Protein AF-A0A355C0E6-F1 (afdb_monomer_lite)

Radius of gyration: 27.92 Å; chains: 1; bounding box: 78×69×53 Å

Foldseek 3Di:
DDDDDDDDDDDPPDPPPPPPPPPPPDDPVLVVLLVLLVVLLVVLVVQLPPCVQPDDDVVQVVVCVVVVVPDDGQDDGDAGDLVSSVVSLVVSLVSLDDDDPSSVVSVVSSVVSVVSSQQSNQPSHPSRD

Structure (mmCIF, N/CA/C/O backbone):
data_AF-A0A355C0E6-F1
#
_entry.id   AF-A0A355C0E6-F1
#
loop_
_atom_site.group_PDB
_atom_site.id
_atom_site.type_symbol
_atom_site.label_atom_id
_atom_site.label_alt_id
_atom_site.label_comp_id
_atom_site.label_asym_id
_atom_site.label_entity_id
_atom_site.label_seq_id
_atom_site.pdbx_PDB_ins_code
_atom_site.Cartn_x
_atom_site.Cartn_y
_atom_site.Cartn_z
_atom_site.occupancy
_atom_site.B_iso_or_equiv
_atom_site.auth_seq_id
_atom_site.auth_comp_id
_atom_site.auth_asym_id
_atom_site.auth_atom_id
_atom_site.pdbx_PDB_model_num
ATOM 1 N N . MET A 1 1 ? 56.526 59.215 10.487 1.00 41.22 1 MET A N 1
ATOM 2 C CA . MET A 1 1 ? 55.962 58.778 9.191 1.00 41.22 1 MET A CA 1
ATOM 3 C C . MET A 1 1 ? 56.237 57.290 9.012 1.00 41.22 1 MET A C 1
ATOM 5 O O . MET A 1 1 ? 57.368 56.933 8.732 1.00 41.22 1 MET A O 1
ATOM 9 N N . HIS A 1 2 ? 55.251 56.425 9.258 1.00 42.75 2 HIS A N 1
ATOM 10 C CA . HIS A 1 2 ? 55.351 54.980 9.004 1.00 42.75 2 HIS A CA 1
ATOM 11 C C . HIS A 1 2 ? 54.534 54.661 7.747 1.00 42.75 2 HIS A C 1
ATOM 13 O O . HIS A 1 2 ? 53.313 54.810 7.746 1.00 42.75 2 HIS A O 1
ATOM 19 N N . VAL A 1 3 ? 55.220 54.283 6.669 1.00 50.59 3 VAL A N 1
ATOM 20 C CA . VAL A 1 3 ? 54.616 53.909 5.384 1.00 50.59 3 VAL A CA 1
ATOM 21 C C . VAL A 1 3 ? 54.130 52.459 5.479 1.00 50.59 3 VAL A C 1
ATOM 23 O O . VAL A 1 3 ? 54.873 51.573 5.895 1.00 50.59 3 VAL A O 1
ATOM 26 N N . ARG A 1 4 ? 52.855 52.225 5.145 1.00 41.09 4 ARG A N 1
ATOM 27 C CA . ARG A 1 4 ? 52.205 50.906 5.172 1.00 41.09 4 ARG A CA 1
ATOM 28 C C . ARG A 1 4 ? 52.751 50.008 4.053 1.00 41.09 4 ARG A C 1
ATOM 30 O O . ARG A 1 4 ? 52.790 50.416 2.899 1.00 41.09 4 ARG A O 1
ATOM 37 N N . SER A 1 5 ? 53.119 48.780 4.415 1.00 57.56 5 SER A N 1
ATOM 38 C CA . SER A 1 5 ? 53.532 47.702 3.504 1.00 57.56 5 SER A CA 1
ATOM 39 C C . SER A 1 5 ? 52.321 47.116 2.745 1.00 57.56 5 SER A C 1
ATOM 41 O O . SER A 1 5 ? 51.241 47.035 3.342 1.00 57.56 5 SER A O 1
ATOM 43 N N . PRO A 1 6 ? 52.437 46.708 1.464 1.00 49.66 6 PRO A N 1
ATOM 44 C CA . PRO A 1 6 ? 5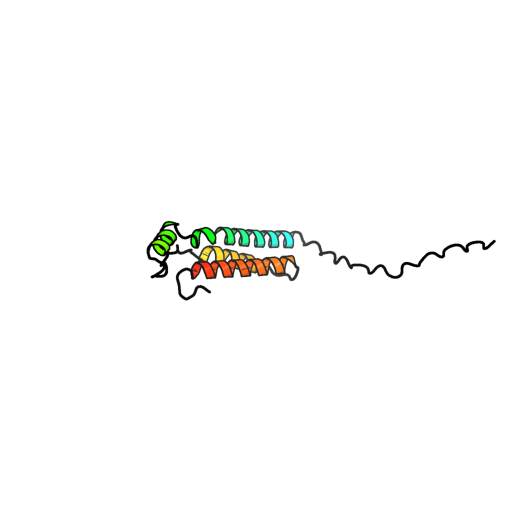1.308 46.181 0.697 1.00 49.66 6 PRO A CA 1
ATOM 45 C C . PRO A 1 6 ? 50.940 44.741 1.091 1.00 49.66 6 PRO A C 1
ATOM 47 O O . PRO A 1 6 ? 51.794 43.895 1.350 1.00 49.66 6 PRO A O 1
ATOM 50 N N . ALA A 1 7 ? 49.633 44.474 1.130 1.00 50.16 7 ALA A N 1
ATOM 51 C CA . ALA A 1 7 ? 49.038 43.201 1.518 1.00 50.16 7 ALA A CA 1
ATOM 52 C C . ALA A 1 7 ? 49.354 42.071 0.520 1.00 50.16 7 ALA A C 1
ATOM 54 O O . ALA A 1 7 ? 49.166 42.204 -0.688 1.00 50.16 7 ALA A O 1
ATOM 55 N N . GLN A 1 8 ? 49.787 40.929 1.051 1.00 50.81 8 GLN A N 1
ATOM 56 C CA . GLN A 1 8 ? 50.072 39.704 0.307 1.00 50.81 8 GLN A CA 1
ATOM 57 C C . GLN A 1 8 ? 48.764 38.918 0.056 1.00 50.81 8 GLN A C 1
ATOM 59 O O . GLN A 1 8 ? 47.968 38.766 0.989 1.00 50.81 8 GLN A O 1
ATOM 64 N N . PRO A 1 9 ? 48.496 38.392 -1.156 1.00 40.72 9 PRO A N 1
ATOM 65 C CA . PRO A 1 9 ? 47.265 37.650 -1.414 1.00 40.72 9 PRO A CA 1
ATOM 66 C C . PRO A 1 9 ? 47.303 36.270 -0.744 1.00 40.72 9 PRO A C 1
ATOM 68 O O . PRO A 1 9 ? 48.216 35.469 -0.955 1.00 40.72 9 PRO A O 1
ATOM 71 N N . ARG A 1 10 ? 46.277 35.975 0.063 1.00 51.19 10 ARG A N 1
ATOM 72 C CA . ARG A 1 10 ? 46.077 34.660 0.685 1.00 51.19 10 ARG A CA 1
ATOM 73 C C . ARG A 1 10 ? 45.828 33.609 -0.400 1.00 51.19 10 ARG A C 1
ATOM 75 O O . ARG A 1 10 ? 44.792 33.618 -1.059 1.00 51.19 10 ARG A O 1
ATOM 82 N N . ARG A 1 11 ? 46.774 32.678 -0.554 1.00 40.84 11 ARG A N 1
ATOM 83 C CA . ARG A 1 11 ? 46.613 31.441 -1.332 1.00 40.84 11 ARG A CA 1
ATOM 84 C C . ARG A 1 11 ? 45.431 30.644 -0.769 1.00 40.84 11 ARG A C 1
ATOM 86 O O . ARG A 1 11 ? 45.498 30.135 0.346 1.00 40.84 11 ARG A O 1
ATOM 93 N N . PHE A 1 12 ? 44.362 30.524 -1.550 1.00 42.25 12 PHE A N 1
ATOM 94 C CA . PHE A 1 12 ? 43.245 29.629 -1.261 1.00 42.25 12 PHE A CA 1
ATOM 95 C C . PHE A 1 12 ? 43.704 28.189 -1.548 1.00 42.25 12 PHE A C 1
ATOM 97 O O . PHE A 1 12 ? 43.788 27.769 -2.701 1.00 42.25 12 PHE A O 1
ATOM 104 N N . ILE A 1 13 ? 44.092 27.449 -0.507 1.00 51.03 13 ILE A N 1
ATOM 105 C CA . ILE A 1 13 ? 44.456 26.033 -0.622 1.00 51.03 13 ILE A CA 1
ATOM 106 C C . ILE A 1 13 ? 43.179 25.196 -0.555 1.00 51.03 13 ILE A C 1
ATOM 108 O O . ILE A 1 13 ? 42.466 25.212 0.442 1.00 51.03 13 ILE A O 1
ATOM 112 N N . GLY A 1 14 ? 42.937 24.423 -1.614 1.00 39.34 14 GLY A N 1
ATOM 113 C CA . GLY A 1 14 ? 42.104 23.227 -1.548 1.00 39.34 14 GLY A CA 1
ATOM 114 C C . GLY A 1 14 ? 40.602 23.474 -1.625 1.00 39.34 14 GLY A C 1
ATOM 115 O O . GLY A 1 14 ? 39.874 23.247 -0.661 1.00 39.34 14 GLY A O 1
ATOM 116 N N . GLY A 1 15 ? 40.111 23.813 -2.819 1.00 40.19 15 GLY A N 1
ATOM 117 C CA . GLY A 1 15 ? 38.734 23.495 -3.181 1.00 40.19 15 GLY A CA 1
ATOM 118 C C . GLY A 1 15 ? 38.556 21.980 -3.113 1.00 40.19 15 GLY A C 1
ATOM 119 O O . GLY A 1 15 ? 38.995 21.255 -4.006 1.00 40.19 15 GLY A O 1
ATOM 120 N N . ARG A 1 16 ? 37.953 21.488 -2.028 1.00 47.84 16 ARG A N 1
ATOM 121 C CA . ARG A 1 16 ? 37.507 20.100 -1.917 1.00 47.84 16 ARG A CA 1
ATOM 122 C C . ARG A 1 16 ? 36.502 19.910 -3.054 1.00 47.84 16 ARG A C 1
ATOM 124 O O . ARG A 1 16 ? 35.396 20.442 -2.982 1.00 47.84 16 ARG A O 1
ATOM 131 N N . LYS A 1 17 ? 36.904 19.245 -4.145 1.00 47.19 17 LYS A N 1
ATOM 132 C CA . LYS A 1 17 ? 35.983 18.889 -5.228 1.00 47.19 17 LYS A CA 1
ATOM 133 C C . LYS A 1 17 ? 34.894 18.047 -4.579 1.00 47.19 17 LYS A C 1
ATOM 135 O O . LYS A 1 17 ? 35.134 16.892 -4.239 1.00 47.19 17 LYS A O 1
ATOM 140 N N . ILE A 1 18 ? 33.716 18.631 -4.373 1.00 51.88 18 ILE A N 1
ATOM 141 C CA . ILE A 1 18 ? 32.503 17.851 -4.179 1.00 51.88 18 ILE A CA 1
ATOM 142 C C . ILE A 1 18 ? 32.404 17.066 -5.476 1.00 51.88 18 ILE A C 1
ATOM 144 O O . ILE A 1 18 ? 32.097 17.631 -6.527 1.00 51.88 18 ILE A O 1
ATOM 148 N N . SER A 1 19 ? 32.817 15.801 -5.425 1.00 44.34 19 SER A N 1
ATOM 149 C CA . SER A 1 19 ? 32.646 14.873 -6.525 1.00 44.34 19 SER A CA 1
ATOM 150 C C . SER A 1 19 ? 31.151 14.863 -6.801 1.00 44.34 19 SER A C 1
ATOM 152 O O . SER A 1 19 ? 30.377 14.278 -6.042 1.00 44.34 19 SER A O 1
ATOM 154 N N . ARG A 1 20 ? 30.720 15.601 -7.834 1.00 46.03 20 ARG A N 1
ATOM 155 C CA . ARG A 1 20 ? 29.416 15.384 -8.444 1.00 46.03 20 ARG A CA 1
ATOM 156 C C . ARG A 1 20 ? 29.508 13.963 -8.957 1.00 46.03 20 ARG A C 1
ATOM 158 O O . ARG A 1 20 ? 30.045 13.723 -10.032 1.00 46.03 20 ARG A O 1
ATOM 165 N N . ARG A 1 21 ? 29.060 13.019 -8.135 1.00 51.19 21 ARG A N 1
ATOM 166 C CA . ARG A 1 21 ? 28.734 11.674 -8.567 1.00 51.19 21 ARG A CA 1
ATOM 167 C C . ARG A 1 21 ? 27.644 11.887 -9.607 1.00 51.19 21 ARG A C 1
ATOM 169 O O . ARG A 1 21 ? 26.486 12.078 -9.251 1.00 51.19 21 ARG A O 1
ATOM 176 N N . THR A 1 22 ? 28.043 12.018 -10.868 1.00 49.59 22 THR A N 1
ATOM 177 C CA . THR A 1 22 ? 27.132 12.051 -12.002 1.00 49.59 22 THR A CA 1
ATOM 178 C C . THR A 1 22 ? 26.278 10.807 -11.825 1.00 49.59 22 THR A C 1
ATOM 180 O O . THR A 1 22 ? 26.802 9.697 -11.914 1.00 49.59 22 THR A O 1
ATOM 183 N N . MET A 1 23 ? 25.004 10.963 -11.445 1.00 54.34 23 MET A N 1
ATOM 184 C CA . MET A 1 23 ? 24.051 9.872 -11.601 1.00 54.34 23 MET A CA 1
ATOM 185 C C . MET A 1 23 ? 24.1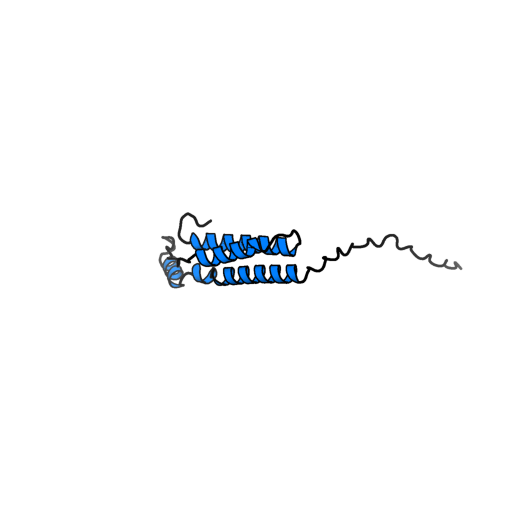78 9.491 -13.068 1.00 54.34 23 MET A C 1
ATOM 187 O O . MET A 1 23 ? 23.906 10.326 -13.930 1.00 54.34 23 MET A O 1
ATOM 191 N N . ALA A 1 24 ? 24.700 8.297 -13.350 1.00 61.75 24 ALA A N 1
ATOM 192 C CA . ALA A 1 24 ? 24.647 7.769 -14.697 1.00 61.75 24 ALA A CA 1
ATOM 193 C C . ALA A 1 24 ? 23.186 7.892 -15.137 1.00 61.75 24 ALA A C 1
ATOM 195 O O . ALA A 1 24 ? 22.287 7.432 -14.429 1.00 61.75 24 ALA A O 1
ATOM 196 N N . ALA A 1 25 ? 22.951 8.625 -16.225 1.00 77.69 25 ALA A N 1
ATOM 197 C CA . ALA A 1 25 ? 21.618 8.735 -16.779 1.00 77.69 25 ALA A CA 1
ATOM 198 C C . ALA A 1 25 ? 21.149 7.310 -17.093 1.00 77.69 25 ALA A C 1
ATOM 200 O O . ALA A 1 25 ? 21.875 6.552 -17.737 1.00 77.69 25 ALA A O 1
ATOM 201 N N . PHE A 1 26 ? 19.977 6.935 -16.583 1.00 87.25 26 PHE A N 1
ATOM 202 C CA . PHE A 1 26 ? 19.379 5.638 -16.877 1.00 87.25 26 PHE A CA 1
ATOM 203 C C . PHE A 1 26 ? 19.292 5.441 -18.390 1.00 87.25 26 PHE A C 1
ATOM 205 O O . PHE A 1 26 ? 18.978 6.384 -19.126 1.00 87.25 26 PHE A O 1
ATOM 212 N N . SER A 1 27 ? 19.516 4.212 -18.858 1.00 92.44 27 SER A N 1
ATOM 213 C CA . SER A 1 27 ? 19.175 3.891 -20.247 1.00 92.44 27 SER A CA 1
ATOM 214 C C . SER A 1 27 ? 17.676 4.129 -20.475 1.00 92.44 27 SER A C 1
ATOM 216 O O . SER A 1 27 ? 16.875 4.025 -19.545 1.00 92.44 27 SER A O 1
ATOM 218 N N . ALA A 1 28 ? 17.261 4.414 -21.712 1.00 93.69 28 ALA A N 1
ATOM 219 C CA . ALA A 1 28 ? 15.839 4.601 -22.015 1.00 93.69 28 ALA A CA 1
ATOM 220 C C . ALA A 1 28 ? 14.995 3.374 -21.611 1.00 93.69 28 ALA A C 1
ATOM 222 O O . ALA A 1 28 ? 13.893 3.517 -21.082 1.00 93.69 28 ALA A O 1
ATOM 223 N N . ALA A 1 29 ? 15.540 2.167 -21.799 1.00 95.12 29 ALA A N 1
ATOM 224 C CA . ALA A 1 29 ? 14.898 0.917 -21.405 1.00 95.12 29 ALA A CA 1
ATOM 225 C C . ALA A 1 29 ? 14.748 0.792 -19.879 1.00 95.12 29 ALA A C 1
ATOM 227 O O . ALA A 1 29 ? 13.674 0.447 -19.389 1.00 95.12 29 ALA A O 1
ATOM 228 N N . GLU A 1 30 ? 15.799 1.105 -19.121 1.00 96.31 30 GLU A N 1
ATOM 229 C CA . GLU A 1 30 ? 15.764 1.106 -17.656 1.00 96.31 30 GLU A CA 1
ATOM 230 C C . GLU A 1 30 ? 14.794 2.160 -17.122 1.00 96.31 30 GLU A C 1
ATOM 232 O O . GLU A 1 30 ? 13.933 1.844 -16.306 1.00 96.31 30 GLU A O 1
ATOM 237 N N . LEU A 1 31 ? 14.835 3.381 -17.657 1.00 95.75 31 LEU A N 1
ATOM 238 C CA . LEU A 1 31 ? 13.909 4.443 -17.275 1.00 95.75 31 LEU A CA 1
ATOM 239 C C . LEU A 1 31 ? 12.446 4.035 -17.504 1.00 95.75 31 LEU A C 1
ATOM 241 O O . LEU A 1 31 ? 11.606 4.247 -16.629 1.00 95.75 31 LEU A O 1
ATOM 245 N N . ASN A 1 32 ? 12.133 3.430 -18.652 1.00 97.00 32 ASN A N 1
ATOM 246 C CA . ASN A 1 32 ? 10.782 2.947 -18.949 1.00 97.00 32 ASN A CA 1
ATOM 247 C C . ASN A 1 32 ? 10.343 1.840 -17.983 1.00 97.00 32 ASN A C 1
ATOM 249 O O . ASN A 1 32 ? 9.202 1.837 -17.517 1.00 97.00 32 ASN A O 1
ATOM 253 N N . ARG A 1 33 ? 11.255 0.931 -17.633 1.00 98.00 33 ARG A N 1
ATOM 254 C CA . ARG A 1 33 ? 11.003 -0.140 -16.665 1.00 98.00 33 ARG A CA 1
ATOM 255 C C . ARG A 1 33 ? 10.705 0.409 -15.268 1.00 98.00 33 ARG A C 1
ATOM 257 O O . ARG A 1 33 ? 9.719 0.005 -14.658 1.00 98.00 33 ARG A O 1
ATOM 264 N N . LEU A 1 34 ? 11.500 1.371 -14.797 1.00 97.81 34 LEU A N 1
ATOM 265 C CA . LEU A 1 34 ? 11.321 1.994 -13.482 1.00 97.81 34 LEU A CA 1
ATOM 266 C C . LEU A 1 34 ? 10.052 2.849 -13.417 1.00 97.81 34 LEU A C 1
ATOM 268 O O . LEU A 1 34 ? 9.357 2.830 -12.404 1.00 97.81 34 LEU A O 1
ATOM 272 N N . LYS A 1 35 ? 9.688 3.533 -14.509 1.00 98.25 35 LYS A N 1
ATOM 273 C CA . LYS A 1 35 ? 8.384 4.207 -14.627 1.00 98.25 35 LYS A CA 1
ATOM 274 C C . LYS A 1 35 ? 7.225 3.217 -14.525 1.00 98.25 35 LYS A C 1
ATOM 276 O O . LYS A 1 35 ? 6.254 3.495 -13.830 1.00 98.25 35 LYS A O 1
ATOM 281 N N . LYS A 1 36 ? 7.334 2.054 -15.175 1.00 98.62 36 LYS A N 1
ATOM 282 C CA . LYS A 1 36 ? 6.326 0.991 -15.072 1.00 98.62 36 LYS A CA 1
ATOM 283 C C . LYS A 1 36 ? 6.228 0.443 -13.646 1.00 98.62 36 LYS A C 1
ATOM 285 O O . LYS A 1 36 ? 5.119 0.269 -13.155 1.00 98.62 36 LYS A O 1
ATOM 290 N N . ALA A 1 37 ? 7.358 0.225 -12.971 1.00 98.62 37 ALA A N 1
ATOM 291 C CA . ALA A 1 37 ? 7.376 -0.182 -11.566 1.00 98.62 37 ALA A CA 1
ATOM 292 C C . ALA A 1 37 ? 6.676 0.852 -10.668 1.00 98.62 37 ALA A C 1
ATOM 294 O O . ALA A 1 37 ? 5.815 0.486 -9.875 1.00 98.62 37 ALA A O 1
ATOM 295 N N . ALA A 1 38 ? 6.982 2.141 -10.844 1.00 98.44 38 ALA A N 1
ATOM 296 C CA . ALA A 1 38 ? 6.334 3.223 -10.104 1.00 98.44 38 ALA A CA 1
ATOM 297 C C . ALA A 1 38 ? 4.816 3.272 -10.350 1.00 98.44 38 ALA A C 1
ATOM 299 O O . ALA A 1 38 ? 4.053 3.381 -9.396 1.00 98.44 38 ALA A O 1
ATOM 300 N N . GLY A 1 39 ? 4.379 3.137 -11.607 1.00 98.69 39 GLY A N 1
ATOM 301 C CA . GLY A 1 39 ? 2.955 3.096 -11.952 1.00 98.69 39 GLY A CA 1
ATOM 302 C C . GLY A 1 39 ? 2.223 1.917 -11.307 1.00 98.69 39 GLY A C 1
ATOM 303 O O . GLY A 1 39 ? 1.142 2.092 -10.763 1.00 98.69 39 GLY A O 1
ATOM 304 N N . LEU A 1 40 ? 2.837 0.729 -11.279 1.00 98.75 40 LEU A N 1
ATOM 305 C CA . LEU A 1 40 ? 2.269 -0.436 -10.592 1.00 98.75 40 LEU A CA 1
ATOM 306 C C . LEU A 1 40 ? 2.132 -0.218 -9.078 1.00 98.75 40 LEU A C 1
ATOM 308 O O . LEU A 1 40 ? 1.148 -0.665 -8.495 1.00 98.75 40 LEU A O 1
ATOM 312 N N . LEU A 1 41 ? 3.095 0.458 -8.443 1.00 98.56 41 LEU A N 1
ATOM 313 C CA . LEU A 1 41 ? 3.024 0.773 -7.012 1.00 98.56 41 LEU A CA 1
ATOM 314 C C . LEU A 1 41 ? 1.962 1.832 -6.703 1.00 98.56 41 LEU A C 1
ATOM 316 O O . LEU A 1 41 ? 1.253 1.683 -5.711 1.00 98.56 41 LEU A O 1
ATOM 320 N N . LEU A 1 42 ? 1.805 2.841 -7.563 1.00 97.75 42 LEU A N 1
ATOM 321 C CA . LEU A 1 42 ? 0.726 3.824 -7.441 1.00 97.75 42 LEU A CA 1
ATOM 322 C C . LEU A 1 42 ? -0.647 3.151 -7.587 1.00 97.75 42 LEU A C 1
ATOM 324 O O . LEU A 1 42 ? -1.513 3.323 -6.734 1.00 97.75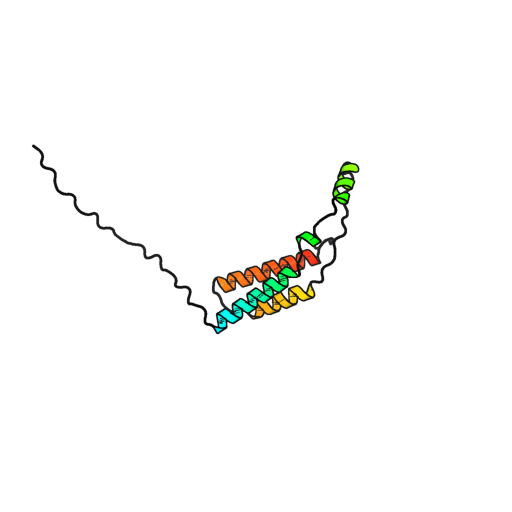 42 LEU A O 1
ATOM 328 N N . ASP A 1 43 ? -0.806 2.288 -8.594 1.00 97.94 43 ASP A N 1
ATOM 329 C CA . ASP A 1 43 ? -2.016 1.482 -8.770 1.00 97.94 43 ASP A CA 1
ATOM 330 C C . ASP A 1 43 ? -2.306 0.620 -7.522 1.00 97.94 43 ASP A C 1
ATOM 332 O O . ASP A 1 43 ? -3.463 0.437 -7.135 1.00 97.94 43 ASP A O 1
ATOM 336 N N . ALA A 1 44 ? -1.278 0.050 -6.886 1.00 97.50 44 ALA A N 1
ATOM 337 C CA . ALA A 1 44 ? -1.451 -0.715 -5.653 1.00 97.50 44 ALA A CA 1
ATOM 338 C C . ALA A 1 44 ? -1.928 0.176 -4.493 1.00 97.50 44 ALA A C 1
ATOM 340 O O . ALA A 1 44 ? -2.858 -0.201 -3.783 1.00 97.50 44 ALA A O 1
ATOM 341 N N . GLU A 1 45 ? -1.328 1.356 -4.323 1.00 95.81 45 GLU A N 1
ATOM 342 C CA . GLU A 1 45 ? -1.669 2.314 -3.264 1.00 95.81 45 GLU A CA 1
ATOM 343 C C . GLU A 1 45 ? -3.114 2.817 -3.372 1.00 95.81 45 GLU A C 1
ATOM 345 O O . GLU A 1 45 ? -3.833 2.840 -2.374 1.00 95.81 45 GLU A O 1
ATOM 350 N N . GLU A 1 46 ? -3.589 3.135 -4.578 1.00 94.81 46 GLU A N 1
ATOM 351 C CA . GLU A 1 46 ? -4.972 3.585 -4.808 1.00 94.81 46 GLU A CA 1
ATOM 352 C C . GLU A 1 46 ? -6.023 2.564 -4.335 1.00 94.81 46 GLU A C 1
ATOM 354 O O . GLU A 1 46 ? -7.162 2.916 -4.013 1.00 94.81 46 GLU A O 1
ATOM 359 N N . ARG A 1 47 ? -5.640 1.285 -4.258 1.00 94.00 47 ARG A N 1
ATOM 360 C CA . ARG A 1 47 ? -6.484 0.175 -3.793 1.00 94.00 47 ARG A CA 1
ATOM 361 C C . ARG A 1 47 ? -6.401 -0.051 -2.281 1.00 94.00 47 ARG A C 1
ATOM 363 O O . ARG A 1 47 ? -7.087 -0.933 -1.768 1.00 94.00 47 ARG A O 1
ATOM 370 N N . LEU A 1 48 ? -5.615 0.749 -1.560 1.00 95.31 48 LEU A N 1
ATOM 371 C CA . LEU A 1 48 ? -5.412 0.671 -0.113 1.00 95.31 48 LEU A CA 1
ATOM 372 C C . LEU A 1 48 ? -5.933 1.943 0.582 1.00 95.31 48 LEU A C 1
ATOM 374 O O . LEU A 1 48 ? -5.152 2.775 1.045 1.00 95.31 48 LEU A O 1
ATOM 378 N N . PRO A 1 49 ? -7.262 2.127 0.697 1.00 93.81 49 PRO A N 1
ATOM 379 C CA . PRO A 1 49 ? -7.849 3.349 1.236 1.00 93.81 49 PRO A CA 1
ATOM 380 C C . PRO A 1 49 ? -7.781 3.375 2.774 1.00 93.81 49 PRO A C 1
ATOM 382 O O . PRO A 1 49 ? -8.798 3.208 3.455 1.00 93.81 49 PRO A O 1
ATOM 385 N N . VAL A 1 50 ? -6.582 3.592 3.326 1.00 93.56 50 VAL A N 1
ATOM 386 C CA . VAL A 1 50 ? -6.280 3.530 4.771 1.00 93.56 50 VAL A CA 1
ATOM 387 C C . VAL A 1 50 ? -7.255 4.370 5.593 1.00 93.56 50 VAL A C 1
ATOM 389 O O . VAL A 1 50 ? -7.941 3.845 6.467 1.00 93.56 50 VAL A O 1
ATOM 392 N N . LEU A 1 51 ? -7.371 5.663 5.279 1.00 92.88 51 LEU A N 1
ATOM 393 C CA . LEU A 1 51 ? -8.206 6.581 6.057 1.00 92.88 51 LEU A CA 1
ATOM 394 C C . LEU A 1 51 ? -9.678 6.175 6.016 1.00 92.88 51 LEU A C 1
ATOM 396 O O . LEU A 1 51 ? -10.319 6.102 7.059 1.00 92.88 51 LEU A O 1
ATOM 400 N N . ARG A 1 52 ? -10.202 5.839 4.833 1.00 91.56 52 ARG A N 1
ATOM 401 C CA . ARG A 1 52 ? -11.596 5.394 4.683 1.00 91.56 52 ARG A CA 1
ATOM 402 C C . ARG A 1 52 ? -11.877 4.122 5.481 1.00 91.56 52 ARG A C 1
ATOM 404 O O . ARG A 1 52 ? -12.970 3.972 6.007 1.00 91.56 52 ARG A O 1
ATOM 411 N N . THR A 1 53 ? -10.900 3.225 5.563 1.00 92.88 53 THR A N 1
ATOM 412 C CA . THR A 1 53 ? -11.027 1.952 6.281 1.00 92.88 53 THR A CA 1
ATOM 413 C C . THR A 1 53 ? -11.010 2.159 7.787 1.00 92.88 53 THR A C 1
ATOM 415 O O . THR A 1 53 ? -11.780 1.522 8.490 1.00 92.88 53 THR A O 1
ATOM 418 N N . LEU A 1 54 ? -10.156 3.057 8.285 1.00 92.12 54 LEU A N 1
ATOM 419 C CA . LEU A 1 54 ? -9.949 3.273 9.719 1.00 92.12 54 LEU A CA 1
ATOM 420 C C . LEU A 1 54 ? -10.876 4.333 10.331 1.00 92.12 54 LEU A C 1
ATOM 422 O O . LEU A 1 54 ? -10.917 4.466 11.552 1.00 92.12 54 LEU A O 1
ATOM 426 N N . THR A 1 55 ? -11.603 5.090 9.507 1.00 92.06 55 THR A N 1
ATOM 427 C CA . THR A 1 55 ? -12.501 6.151 9.979 1.00 92.06 55 THR A CA 1
ATOM 428 C C . THR A 1 55 ? -13.677 5.557 10.748 1.00 92.06 55 THR A C 1
ATOM 430 O O . THR A 1 55 ? -14.410 4.715 10.236 1.00 92.06 55 THR A O 1
ATOM 433 N N . TRP A 1 56 ? -13.884 6.040 11.972 1.00 90.38 56 TRP A N 1
ATOM 434 C CA . TRP A 1 56 ? -15.073 5.747 12.767 1.00 90.38 56 TRP A CA 1
ATOM 435 C C . TRP A 1 56 ? -16.152 6.792 12.522 1.00 90.38 56 TRP A C 1
ATOM 437 O O . TRP A 1 56 ? -15.858 7.983 12.408 1.00 90.38 56 TRP A O 1
ATOM 447 N N . ASP A 1 57 ? -17.408 6.349 12.497 1.00 89.88 57 ASP A N 1
ATOM 448 C CA . ASP A 1 57 ? -18.536 7.271 12.549 1.00 89.88 57 ASP A CA 1
ATOM 449 C C . ASP A 1 57 ? -18.490 8.068 13.861 1.00 89.88 57 ASP A C 1
ATOM 451 O O . ASP A 1 57 ? -18.177 7.528 14.929 1.00 89.88 57 ASP A O 1
ATOM 455 N N . ARG A 1 58 ? -18.825 9.359 13.789 1.00 91.38 58 ARG A N 1
ATOM 456 C CA . ARG A 1 58 ? -18.862 10.245 14.957 1.00 91.38 58 ARG A CA 1
ATOM 457 C C . ARG A 1 58 ? -19.757 9.692 16.072 1.00 91.38 58 ARG A C 1
ATOM 459 O O . ARG A 1 58 ? -19.418 9.847 17.244 1.00 91.38 58 ARG A O 1
ATOM 466 N N . ALA A 1 59 ? -20.836 8.995 15.727 1.00 92.12 59 ALA A N 1
ATOM 467 C CA . ALA A 1 59 ? -21.743 8.358 16.671 1.00 92.12 59 ALA A CA 1
ATOM 468 C C . ALA A 1 59 ? -21.043 7.339 17.584 1.00 92.12 59 ALA A C 1
ATOM 470 O O . ALA A 1 59 ? -21.439 7.204 18.740 1.00 92.12 59 ALA A O 1
ATOM 471 N N . ILE A 1 60 ? -19.990 6.657 17.112 1.00 92.94 60 ILE A N 1
ATOM 472 C CA . ILE A 1 60 ? -19.206 5.720 17.936 1.00 92.94 60 ILE A CA 1
ATOM 473 C C . ILE A 1 60 ? -18.491 6.484 19.058 1.00 92.94 60 ILE A C 1
ATOM 475 O O . ILE A 1 60 ? -18.544 6.077 20.219 1.00 92.94 60 ILE A O 1
ATOM 479 N N . GLY A 1 61 ? -17.866 7.617 18.723 1.00 90.38 61 GLY A N 1
ATOM 480 C CA . GLY A 1 61 ? -17.214 8.490 19.700 1.00 90.38 61 GLY A CA 1
ATOM 481 C C . GLY A 1 61 ? -18.213 9.119 20.671 1.00 90.38 61 GLY A C 1
ATOM 482 O O . GLY A 1 61 ? -18.009 9.081 21.883 1.00 90.38 61 GLY A O 1
ATOM 483 N N . ASP A 1 62 ? -19.332 9.629 20.155 1.00 92.75 62 ASP A N 1
ATOM 484 C CA . ASP A 1 62 ? -20.380 10.233 20.981 1.00 92.75 62 ASP A CA 1
ATOM 485 C C . ASP A 1 62 ? -20.988 9.214 21.959 1.00 92.75 62 ASP A C 1
ATOM 487 O O . ASP A 1 62 ? -21.250 9.549 23.116 1.00 92.75 62 ASP A O 1
ATOM 491 N N . ALA A 1 63 ? -21.196 7.966 21.527 1.00 91.00 63 ALA A N 1
ATOM 492 C CA . ALA A 1 63 ? -21.688 6.891 22.386 1.00 91.00 63 ALA A CA 1
ATOM 493 C C . ALA A 1 63 ? -20.688 6.541 23.499 1.00 91.00 63 ALA A C 1
ATOM 495 O O . ALA A 1 63 ? -21.091 6.427 24.656 1.00 91.00 63 ALA A O 1
ATOM 496 N N . PHE A 1 64 ? -19.397 6.437 23.167 1.00 93.75 64 PHE A N 1
ATOM 497 C CA . PHE A 1 64 ? -18.329 6.180 24.138 1.00 93.75 64 PHE A CA 1
ATOM 498 C C . PHE A 1 64 ? -18.248 7.267 25.220 1.00 93.75 64 PHE A C 1
ATOM 500 O O . PHE A 1 64 ? -18.151 6.970 26.413 1.00 93.75 64 PHE A O 1
ATOM 507 N N . LEU A 1 65 ? -18.335 8.538 24.817 1.00 92.75 65 LEU A N 1
ATOM 508 C CA . LEU A 1 65 ? -18.303 9.662 25.754 1.00 92.75 65 LEU A CA 1
ATOM 509 C C . LEU A 1 65 ? -19.567 9.718 26.623 1.00 92.75 65 LEU A C 1
ATOM 511 O O . LEU A 1 65 ? -19.471 9.940 27.829 1.00 92.75 65 LEU A O 1
ATOM 515 N N . LYS A 1 66 ? -20.751 9.469 26.043 1.00 93.38 66 LYS A N 1
ATOM 516 C CA . LYS A 1 66 ? -22.024 9.428 26.788 1.00 93.38 66 LYS A CA 1
ATOM 517 C C . LYS A 1 66 ? -22.078 8.302 27.817 1.00 93.38 66 LYS A C 1
ATOM 519 O O . LYS A 1 66 ? -22.731 8.471 28.841 1.00 93.38 66 LYS A O 1
ATOM 524 N N . SER A 1 67 ? -21.396 7.182 27.576 1.00 91.69 67 SER A N 1
ATOM 525 C CA . SER A 1 67 ? -21.286 6.086 28.545 1.00 91.69 67 SER A CA 1
ATOM 526 C C . SER A 1 67 ? -20.200 6.316 29.603 1.00 91.69 67 SER A C 1
ATOM 528 O O . SER A 1 67 ? -19.777 5.357 30.240 1.00 91.69 67 SER A O 1
ATOM 530 N N . GLY A 1 68 ? -19.655 7.533 29.728 1.00 93.38 68 GLY A N 1
ATOM 531 C CA . GLY A 1 68 ? -18.589 7.844 30.686 1.00 93.38 68 GLY A CA 1
ATOM 532 C C . GLY A 1 68 ? -17.276 7.092 30.437 1.00 93.38 68 GLY A C 1
ATOM 533 O O . GLY A 1 68 ? -16.447 7.003 31.336 1.00 93.38 68 GLY A O 1
ATOM 534 N N . GLY A 1 69 ? -17.084 6.521 29.242 1.00 89.94 69 GLY A N 1
ATOM 535 C CA . GLY A 1 69 ? -15.914 5.702 28.923 1.00 89.94 69 GLY A CA 1
ATOM 536 C C . GLY A 1 69 ? -15.868 4.324 29.598 1.00 89.94 69 GLY A C 1
ATOM 537 O O . GLY A 1 69 ? -14.823 3.680 29.574 1.00 89.94 69 GLY A O 1
ATOM 538 N N . GLU A 1 70 ? -16.974 3.841 30.174 1.00 91.19 70 GLU A N 1
ATOM 539 C CA . GLU A 1 70 ? -17.023 2.563 30.910 1.00 91.19 70 GLU A CA 1
ATOM 540 C C . GLU A 1 70 ? -16.705 1.324 30.055 1.00 91.19 70 GLU A C 1
ATOM 542 O O . GLU A 1 70 ? -16.287 0.289 30.576 1.00 91.19 70 GLU A O 1
ATOM 547 N N . ARG A 1 71 ? -16.919 1.399 28.737 1.00 86.06 71 ARG A N 1
ATOM 548 C CA . ARG A 1 71 ? -16.636 0.314 27.791 1.00 86.06 71 ARG A CA 1
ATOM 549 C C . ARG A 1 71 ? -15.920 0.858 26.572 1.00 86.06 71 ARG A C 1
ATOM 551 O O . ARG A 1 71 ? -16.349 1.855 26.003 1.00 86.06 71 ARG A O 1
ATOM 558 N N . ALA A 1 72 ? -14.862 0.172 26.148 1.00 87.56 72 ALA A N 1
ATOM 559 C CA . ALA A 1 72 ? -14.169 0.504 24.913 1.00 87.56 72 ALA A CA 1
ATOM 560 C C . ALA A 1 72 ? -15.121 0.377 23.705 1.00 87.56 72 ALA A C 1
ATOM 562 O O . ALA A 1 72 ? -15.948 -0.542 23.671 1.00 87.56 72 ALA A O 1
ATOM 563 N N . PRO A 1 73 ? -15.011 1.271 22.709 1.00 88.94 73 PRO A N 1
ATOM 564 C CA . PRO A 1 73 ? -15.783 1.150 21.483 1.00 88.94 73 PRO A CA 1
ATOM 565 C C . PRO A 1 73 ? -15.396 -0.132 20.731 1.00 88.94 73 PRO A C 1
ATOM 567 O O . PRO A 1 73 ? -14.234 -0.533 20.714 1.00 88.94 73 PRO A O 1
ATOM 570 N N . ALA A 1 74 ? -16.381 -0.752 20.080 1.00 87.25 74 ALA A N 1
ATOM 571 C CA . ALA A 1 74 ? -16.212 -1.946 19.250 1.00 87.25 74 ALA A CA 1
ATOM 572 C C . ALA A 1 74 ? -16.585 -1.632 17.785 1.00 87.25 74 ALA A C 1
ATOM 574 O O . ALA A 1 74 ? -17.643 -2.050 17.314 1.00 87.25 74 ALA A O 1
ATOM 575 N N . PRO A 1 75 ? -15.774 -0.826 17.076 1.00 89.94 75 PRO A N 1
ATOM 576 C CA . PRO A 1 75 ? -16.035 -0.453 15.690 1.00 89.94 75 PRO A CA 1
ATOM 577 C C . PRO A 1 75 ? -15.932 -1.668 14.760 1.00 89.94 75 PRO A C 1
ATOM 579 O O . PRO A 1 75 ? -15.040 -2.505 14.901 1.00 89.94 75 PRO A O 1
ATOM 582 N N . ALA A 1 76 ? -16.820 -1.736 13.770 1.00 89.50 76 ALA A N 1
ATOM 583 C CA . ALA A 1 76 ? -16.710 -2.687 12.671 1.00 89.50 76 ALA A CA 1
ATOM 584 C C . ALA A 1 76 ? -15.924 -2.045 11.521 1.00 89.50 76 ALA A C 1
ATOM 586 O O . ALA A 1 76 ? -16.287 -0.971 11.044 1.00 89.50 76 ALA A O 1
ATOM 587 N N . TYR A 1 77 ? -14.860 -2.709 11.073 1.00 91.31 77 TYR A N 1
ATOM 588 C CA . TYR A 1 77 ? -14.023 -2.231 9.975 1.00 91.31 77 TYR A CA 1
ATOM 589 C C . TYR A 1 77 ? -14.376 -2.942 8.664 1.00 91.31 77 TYR A C 1
ATOM 591 O O . TYR A 1 77 ? -14.568 -4.165 8.671 1.00 91.31 77 TYR A O 1
ATOM 599 N N . PRO A 1 78 ? -14.433 -2.222 7.528 1.00 89.94 78 PRO A N 1
ATOM 600 C CA . PRO A 1 78 ? -14.641 -2.858 6.239 1.00 89.94 78 PRO A CA 1
ATOM 601 C C . PRO A 1 78 ? -13.438 -3.740 5.900 1.00 89.94 78 PRO A C 1
ATOM 603 O O . PRO A 1 78 ? -12.288 -3.356 6.103 1.00 89.94 78 PRO A O 1
ATOM 606 N N . GLN A 1 79 ? -13.717 -4.926 5.369 1.00 88.19 79 GLN A N 1
ATOM 607 C CA . GLN A 1 79 ? -12.678 -5.823 4.880 1.00 88.19 79 GLN A CA 1
ATOM 608 C C . GLN A 1 79 ? -12.237 -5.375 3.486 1.00 88.19 79 GLN A C 1
ATOM 610 O O . GLN A 1 79 ? -13.072 -5.050 2.639 1.00 88.19 79 GLN A O 1
ATOM 615 N N . ILE A 1 80 ? -10.927 -5.358 3.254 1.00 89.44 80 ILE A N 1
ATOM 616 C CA . ILE A 1 80 ? -10.339 -5.070 1.945 1.00 89.44 80 ILE A CA 1
ATOM 617 C C . ILE A 1 80 ? -9.797 -6.374 1.372 1.00 89.44 80 ILE A C 1
ATOM 619 O O . ILE A 1 80 ? -9.180 -7.150 2.094 1.00 89.44 80 ILE A O 1
ATOM 623 N N . ASP A 1 81 ? -10.008 -6.596 0.075 1.00 88.50 81 ASP A N 1
ATOM 624 C CA . ASP A 1 81 ? -9.344 -7.673 -0.655 1.00 88.50 81 ASP A CA 1
ATOM 625 C C . ASP A 1 81 ? -7.861 -7.319 -0.885 1.00 88.50 81 ASP A C 1
ATOM 627 O O . ASP A 1 81 ? -7.565 -6.352 -1.599 1.00 88.50 81 ASP A O 1
ATOM 631 N N . PRO A 1 82 ? -6.911 -8.071 -0.302 1.00 88.38 82 PRO A N 1
ATOM 632 C CA . PRO A 1 82 ? -5.496 -7.773 -0.452 1.00 88.38 82 PRO A CA 1
ATOM 633 C C . PRO A 1 82 ? -4.880 -8.331 -1.733 1.00 88.38 82 PRO A C 1
ATOM 635 O O . PRO A 1 82 ? -3.725 -8.008 -2.019 1.00 88.38 82 PRO A O 1
ATOM 638 N N . VAL A 1 83 ? -5.584 -9.174 -2.494 1.00 94.38 83 VAL A N 1
ATOM 639 C CA . VAL A 1 83 ? -5.004 -9.846 -3.666 1.00 94.38 83 VAL A CA 1
ATOM 640 C C . VAL A 1 83 ? -4.593 -8.838 -4.748 1.00 94.38 83 VAL A C 1
ATOM 642 O O . VAL A 1 83 ? -3.413 -8.832 -5.112 1.00 94.38 83 VAL A O 1
ATOM 645 N N . PRO A 1 84 ? -5.464 -7.913 -5.205 1.00 95.25 84 PRO A N 1
ATOM 646 C CA . PRO A 1 84 ? -5.100 -6.973 -6.262 1.00 95.25 84 PRO A CA 1
ATOM 647 C C . PRO A 1 84 ? -3.879 -6.087 -5.949 1.00 95.25 84 PRO A C 1
ATOM 649 O O . PRO A 1 84 ? -2.989 -6.004 -6.800 1.00 95.25 84 PRO A O 1
ATOM 652 N N . PRO A 1 85 ? -3.765 -5.417 -4.778 1.00 95.75 85 PRO A N 1
ATOM 653 C CA . PRO A 1 85 ? -2.575 -4.620 -4.480 1.00 95.75 85 PRO A CA 1
ATOM 654 C C . PRO A 1 85 ? -1.311 -5.486 -4.364 1.00 95.75 85 PRO A C 1
ATOM 656 O O . PRO A 1 85 ? -0.266 -5.081 -4.876 1.00 95.75 85 PRO A O 1
ATOM 659 N N . ARG A 1 86 ? -1.392 -6.699 -3.794 1.00 97.00 86 ARG A N 1
ATOM 660 C CA . ARG A 1 86 ? -0.243 -7.619 -3.685 1.00 97.00 86 ARG A CA 1
ATOM 661 C C . ARG A 1 86 ? 0.292 -8.073 -5.037 1.00 97.00 86 ARG A C 1
ATOM 663 O O . ARG A 1 86 ? 1.505 -8.083 -5.242 1.00 97.00 86 ARG A O 1
ATOM 670 N N . GLU A 1 87 ? -0.585 -8.389 -5.987 1.00 98.06 87 GLU A N 1
ATOM 671 C CA . GLU A 1 87 ? -0.172 -8.742 -7.351 1.00 98.06 87 GLU A CA 1
ATOM 672 C C . GLU A 1 87 ? 0.584 -7.594 -8.030 1.00 98.06 87 GLU A C 1
ATOM 674 O O . GLU A 1 87 ? 1.611 -7.810 -8.683 1.00 98.06 87 GLU A O 1
ATOM 679 N N . ARG A 1 88 ? 0.125 -6.350 -7.841 1.00 98.38 88 ARG A N 1
ATOM 680 C CA . ARG A 1 88 ? 0.800 -5.166 -8.390 1.00 98.38 88 ARG A CA 1
ATOM 681 C C . ARG A 1 88 ? 2.149 -4.903 -7.728 1.00 98.38 88 ARG A C 1
ATOM 683 O O . ARG A 1 88 ? 3.111 -4.604 -8.436 1.00 98.38 88 ARG A O 1
ATOM 690 N N . ILE A 1 89 ? 2.250 -5.079 -6.411 1.00 98.44 89 ILE A N 1
ATOM 691 C CA . ILE A 1 89 ? 3.518 -4.981 -5.675 1.00 98.44 89 ILE A CA 1
ATOM 692 C C . ILE A 1 89 ? 4.508 -6.036 -6.177 1.00 98.44 89 ILE A C 1
ATOM 694 O O . ILE A 1 89 ? 5.658 -5.705 -6.470 1.00 98.44 89 ILE A O 1
ATOM 698 N N . ALA A 1 90 ? 4.073 -7.289 -6.328 1.00 98.38 90 ALA A N 1
ATOM 699 C CA . ALA A 1 90 ? 4.912 -8.366 -6.848 1.00 98.38 90 ALA A CA 1
ATOM 700 C C . ALA A 1 90 ? 5.406 -8.060 -8.274 1.00 98.38 90 ALA A C 1
ATOM 702 O O . ALA A 1 90 ? 6.603 -8.171 -8.555 1.00 98.38 90 ALA A O 1
ATOM 703 N N . ALA A 1 91 ? 4.512 -7.588 -9.149 1.00 98.56 91 ALA A N 1
ATOM 704 C CA . ALA A 1 91 ? 4.865 -7.175 -10.504 1.00 98.56 91 ALA A CA 1
ATOM 705 C C . ALA A 1 91 ? 5.850 -5.992 -10.520 1.00 98.56 91 ALA A C 1
ATOM 707 O O . ALA A 1 91 ? 6.769 -5.975 -11.337 1.00 98.56 91 ALA A O 1
ATOM 708 N N . ALA A 1 92 ? 5.703 -5.020 -9.614 1.00 98.56 92 ALA A N 1
ATOM 709 C CA . ALA A 1 92 ? 6.644 -3.912 -9.482 1.00 98.56 92 ALA A CA 1
ATOM 710 C C . ALA A 1 92 ? 8.021 -4.390 -9.003 1.00 98.56 92 ALA A C 1
ATOM 712 O O . ALA A 1 92 ? 9.033 -4.007 -9.586 1.00 98.56 92 ALA A O 1
ATOM 713 N N . ARG A 1 93 ? 8.074 -5.268 -7.992 1.00 98.31 93 ARG A N 1
ATOM 714 C CA . ARG A 1 93 ? 9.326 -5.846 -7.466 1.00 98.31 93 ARG A CA 1
ATOM 715 C C . ARG A 1 93 ? 10.122 -6.572 -8.546 1.00 98.31 93 ARG A C 1
ATOM 717 O O . ARG A 1 93 ? 11.334 -6.395 -8.615 1.00 98.31 93 ARG A O 1
ATOM 724 N N . ALA A 1 94 ? 9.447 -7.301 -9.433 1.00 98.31 94 ALA A N 1
ATOM 725 C CA . ALA A 1 94 ? 10.084 -7.981 -10.562 1.00 98.31 94 ALA A CA 1
ATOM 726 C C . ALA A 1 94 ? 10.764 -7.024 -11.566 1.00 98.31 94 ALA A C 1
ATOM 728 O O . ALA A 1 94 ? 11.608 -7.449 -12.351 1.00 98.31 94 ALA A O 1
ATOM 729 N N . LEU A 1 95 ? 10.409 -5.735 -11.554 1.00 98.25 95 LEU A N 1
ATOM 730 C CA . LEU A 1 95 ? 10.979 -4.704 -12.425 1.00 98.25 95 LEU A CA 1
ATOM 731 C C . LEU A 1 95 ? 12.119 -3.907 -11.767 1.00 98.25 95 LEU A C 1
ATOM 733 O O . LEU A 1 95 ? 12.713 -3.063 -12.437 1.00 98.25 95 LEU A O 1
ATOM 737 N N . ILE A 1 96 ? 12.407 -4.134 -10.482 1.00 97.31 96 ILE A N 1
ATOM 738 C CA . ILE A 1 96 ? 13.391 -3.370 -9.704 1.00 97.31 96 ILE A CA 1
ATOM 739 C C . ILE A 1 96 ? 14.629 -4.250 -9.465 1.00 97.31 96 ILE A C 1
ATOM 741 O O . ILE A 1 96 ? 14.754 -4.897 -8.427 1.00 97.31 96 ILE A O 1
ATOM 745 N N . ASP A 1 97 ? 15.557 -4.262 -10.423 1.00 94.88 97 ASP A N 1
ATOM 746 C CA . ASP A 1 97 ? 16.700 -5.191 -10.468 1.00 94.88 97 ASP A CA 1
ATOM 747 C C . ASP A 1 97 ? 18.081 -4.542 -10.230 1.00 94.88 97 ASP A C 1
ATOM 749 O O . ASP A 1 97 ? 19.072 -5.244 -10.048 1.00 94.88 97 ASP A O 1
ATOM 753 N N . GLY A 1 98 ? 18.166 -3.211 -10.179 1.00 94.00 98 GLY A N 1
ATOM 754 C CA . GLY A 1 98 ? 19.405 -2.467 -9.926 1.00 94.00 98 GLY A CA 1
ATOM 755 C C . GLY A 1 98 ? 19.620 -1.979 -8.484 1.00 94.00 98 GLY A C 1
ATOM 756 O O . GLY A 1 98 ? 18.827 -2.205 -7.566 1.00 94.00 98 GLY A O 1
ATOM 757 N N . SER A 1 99 ? 20.712 -1.237 -8.286 1.00 94.69 99 SER A N 1
ATOM 758 C CA . SER A 1 99 ? 21.172 -0.719 -6.983 1.00 94.69 99 SER A CA 1
ATOM 759 C C . SER A 1 99 ? 21.352 0.805 -6.963 1.00 94.69 99 SER A C 1
ATOM 761 O O . SER A 1 99 ? 22.178 1.339 -6.221 1.00 94.69 99 SER A O 1
ATOM 763 N N . SER A 1 100 ? 20.653 1.525 -7.844 1.00 94.69 100 SER A N 1
ATOM 764 C CA . SER A 1 100 ? 20.673 2.991 -7.822 1.00 94.69 100 SER A CA 1
ATOM 765 C C . SER A 1 100 ? 19.756 3.532 -6.714 1.00 94.69 100 SER A C 1
ATOM 767 O O . SER A 1 100 ? 18.822 2.836 -6.310 1.00 94.69 100 SER A O 1
ATOM 769 N N . PRO A 1 101 ? 19.914 4.802 -6.292 1.00 96.06 101 PRO A N 1
ATOM 770 C CA . PRO A 1 101 ? 19.012 5.411 -5.311 1.00 96.06 101 PRO A CA 1
ATOM 771 C C . PRO A 1 101 ? 17.524 5.352 -5.694 1.00 96.06 101 PRO A C 1
ATOM 773 O O . PRO A 1 101 ? 16.666 5.303 -4.817 1.00 96.06 101 PRO A O 1
ATOM 776 N N . VAL A 1 102 ? 17.203 5.329 -6.996 1.00 96.19 102 VAL A N 1
ATOM 777 C CA . VAL A 1 102 ? 15.821 5.169 -7.480 1.00 96.19 102 VAL A CA 1
ATOM 778 C C . VAL A 1 102 ? 15.318 3.744 -7.253 1.00 96.19 102 VAL A C 1
ATOM 780 O O . VAL A 1 102 ? 14.177 3.570 -6.840 1.00 96.19 102 VAL A O 1
ATOM 783 N N . HIS A 1 103 ? 16.163 2.729 -7.449 1.00 97.62 103 HIS A N 1
ATOM 784 C CA . HIS A 1 103 ? 15.807 1.345 -7.129 1.00 97.62 103 HIS A CA 1
ATOM 785 C C . HIS A 1 103 ? 15.604 1.156 -5.627 1.00 97.62 103 HIS A C 1
ATOM 787 O O . HIS A 1 103 ? 14.628 0.536 -5.217 1.00 97.62 103 HIS A O 1
ATOM 793 N N . ASP A 1 104 ? 16.487 1.730 -4.804 1.00 97.88 104 ASP A N 1
ATOM 794 C CA . ASP A 1 104 ? 16.352 1.693 -3.343 1.00 97.88 104 ASP A CA 1
ATOM 795 C C . ASP A 1 104 ? 15.078 2.398 -2.875 1.00 97.88 104 ASP A C 1
ATOM 797 O O . ASP A 1 104 ? 14.420 1.966 -1.932 1.00 97.88 104 ASP A O 1
ATOM 801 N N . TRP A 1 105 ? 14.718 3.509 -3.518 1.00 98.06 105 TRP A N 1
ATOM 802 C CA . TRP A 1 105 ? 13.460 4.192 -3.248 1.00 98.06 105 TRP A CA 1
A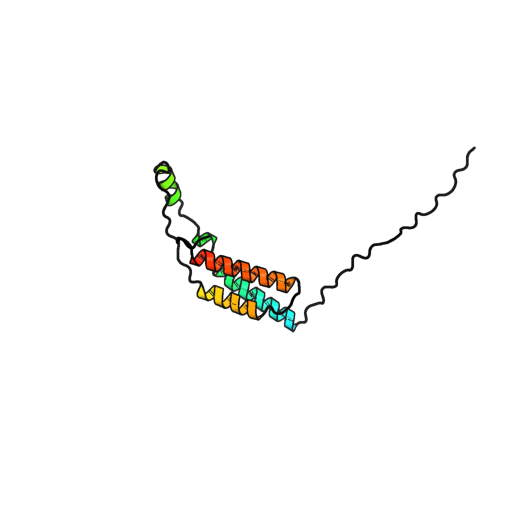TOM 803 C C . TRP A 1 105 ? 12.247 3.345 -3.654 1.00 98.06 105 TRP A C 1
ATOM 805 O O . TRP A 1 105 ? 11.354 3.164 -2.831 1.00 98.06 105 TRP A O 1
ATOM 815 N N . LEU A 1 106 ? 12.239 2.756 -4.854 1.00 98.50 106 LEU A N 1
ATOM 816 C CA . LEU A 1 106 ? 11.139 1.901 -5.313 1.00 98.50 106 LEU A CA 1
ATOM 817 C C . LEU A 1 106 ? 10.984 0.627 -4.471 1.00 98.50 106 LEU A C 1
ATOM 819 O O . LEU A 1 106 ? 9.856 0.231 -4.189 1.00 98.50 106 LEU A O 1
ATOM 823 N N . ARG A 1 107 ? 12.086 0.004 -4.028 1.00 98.50 107 ARG A N 1
ATOM 824 C CA . ARG A 1 107 ? 12.044 -1.138 -3.096 1.00 98.50 107 ARG A CA 1
ATOM 825 C C . ARG A 1 107 ? 11.377 -0.761 -1.783 1.00 98.50 107 ARG A C 1
ATOM 827 O O . ARG A 1 107 ? 10.426 -1.421 -1.381 1.00 98.50 107 ARG A O 1
ATOM 834 N N . ARG A 1 108 ? 11.828 0.333 -1.163 1.00 98.38 108 ARG A N 1
ATOM 835 C CA . ARG A 1 108 ? 11.227 0.836 0.079 1.00 98.38 108 ARG A CA 1
ATOM 836 C C . ARG A 1 108 ? 9.760 1.197 -0.112 1.00 98.38 108 ARG A C 1
ATOM 838 O O . ARG A 1 108 ? 8.955 0.923 0.766 1.00 98.38 108 ARG A O 1
ATOM 845 N N . PHE A 1 109 ? 9.393 1.772 -1.257 1.00 98.38 109 PHE A N 1
ATOM 846 C CA . PHE A 1 109 ? 7.990 2.048 -1.549 1.00 98.38 109 PHE A CA 1
ATOM 847 C C . PHE A 1 109 ? 7.177 0.747 -1.629 1.00 98.38 109 PHE A C 1
ATOM 849 O O . PHE A 1 109 ? 6.170 0.627 -0.945 1.00 98.38 109 PHE A O 1
ATOM 856 N N . ALA A 1 110 ? 7.670 -0.271 -2.342 1.00 98.50 110 ALA A N 1
ATOM 857 C CA . ALA A 1 110 ? 7.037 -1.589 -2.409 1.00 98.50 110 ALA A CA 1
ATOM 858 C C . ALA A 1 110 ? 6.934 -2.304 -1.045 1.00 98.50 110 ALA A C 1
ATOM 860 O O . ALA A 1 110 ? 6.013 -3.091 -0.829 1.00 98.50 110 ALA A O 1
ATOM 861 N N . GLU A 1 111 ? 7.882 -2.087 -0.133 1.00 98.19 111 GLU A N 1
ATOM 862 C CA . GLU A 1 111 ? 7.832 -2.589 1.248 1.00 98.19 111 GLU A CA 1
ATOM 863 C C . GLU A 1 111 ? 6.765 -1.870 2.074 1.00 98.19 111 GLU A C 1
ATOM 865 O O . GLU A 1 111 ? 5.953 -2.526 2.730 1.00 98.19 111 GLU A O 1
ATOM 870 N N . THR A 1 112 ? 6.715 -0.539 1.999 1.00 97.69 112 THR A N 1
ATOM 871 C CA . THR A 1 112 ? 5.679 0.261 2.661 1.00 97.69 112 THR A CA 1
ATOM 872 C C . THR A 1 112 ? 4.287 -0.134 2.175 1.00 97.69 112 THR A C 1
ATOM 874 O O . THR A 1 112 ? 3.424 -0.416 3.002 1.00 97.69 112 THR A O 1
ATOM 877 N N . THR A 1 113 ? 4.067 -0.241 0.860 1.00 97.25 113 THR A N 1
ATOM 878 C CA . THR A 1 113 ? 2.751 -0.598 0.306 1.00 97.25 113 THR A CA 1
ATOM 879 C C . THR A 1 113 ? 2.317 -2.011 0.717 1.00 97.25 113 THR A C 1
ATOM 881 O O . THR A 1 113 ? 1.155 -2.213 1.061 1.00 97.25 113 THR A O 1
ATOM 884 N N . GLU A 1 114 ? 3.237 -2.984 0.765 1.00 97.19 114 GLU A N 1
ATOM 885 C CA . GLU A 1 114 ? 2.938 -4.344 1.259 1.00 97.19 114 GLU A CA 1
ATOM 886 C C . GLU A 1 114 ? 2.589 -4.350 2.752 1.00 97.19 114 GLU A C 1
ATOM 888 O O . GLU A 1 114 ? 1.669 -5.047 3.189 1.00 97.19 114 GLU A O 1
ATOM 893 N N . THR A 1 115 ? 3.304 -3.541 3.535 1.00 95.69 115 THR A N 1
ATOM 894 C CA . THR A 1 115 ? 3.039 -3.375 4.967 1.00 95.69 115 THR A CA 1
ATOM 895 C C . THR A 1 115 ? 1.650 -2.781 5.177 1.00 95.69 115 THR A C 1
ATOM 897 O O . THR A 1 115 ? 0.869 -3.305 5.969 1.00 95.69 115 THR A O 1
ATOM 900 N N . THR A 1 116 ? 1.286 -1.751 4.408 1.00 95.12 116 THR A N 1
ATOM 901 C CA . THR A 1 116 ? -0.061 -1.169 4.422 1.00 95.12 116 THR A CA 1
ATOM 902 C C . THR A 1 116 ? -1.130 -2.190 4.028 1.00 95.12 116 THR A C 1
ATOM 904 O O . THR A 1 116 ? -2.144 -2.294 4.718 1.00 95.12 116 THR A O 1
ATOM 907 N N . ALA A 1 117 ? -0.914 -2.981 2.972 1.00 95.19 117 ALA A N 1
ATOM 908 C CA . ALA A 1 117 ? -1.851 -4.031 2.567 1.00 95.19 117 ALA A CA 1
ATOM 909 C C . ALA A 1 117 ? -2.059 -5.074 3.675 1.00 95.19 117 ALA A C 1
ATOM 911 O O . ALA A 1 117 ? -3.192 -5.462 3.968 1.00 95.19 117 ALA A O 1
ATOM 912 N N . SER A 1 118 ? -0.976 -5.488 4.331 1.00 93.75 118 SER A N 1
ATOM 913 C CA . SER A 1 118 ? -1.023 -6.448 5.436 1.00 93.75 118 SER A CA 1
ATOM 914 C C . SER A 1 118 ? -1.738 -5.878 6.663 1.00 93.75 118 SER A C 1
ATOM 916 O O . SER A 1 118 ? -2.597 -6.551 7.230 1.00 93.75 118 SER A O 1
ATOM 918 N N . LEU A 1 119 ? -1.473 -4.616 7.010 1.00 93.88 119 LEU A N 1
ATOM 919 C CA . LEU A 1 119 ? -2.147 -3.909 8.098 1.00 93.88 119 LEU A CA 1
ATOM 920 C C . LEU A 1 119 ? -3.659 -3.807 7.855 1.00 93.88 119 LEU A C 1
ATOM 922 O O . LEU A 1 119 ? -4.450 -4.143 8.736 1.00 93.88 119 LEU A O 1
ATOM 926 N N . LEU A 1 120 ? -4.077 -3.402 6.651 1.00 94.56 120 LEU A N 1
ATOM 927 C CA . LEU A 1 120 ? -5.500 -3.302 6.313 1.00 94.56 120 LEU A CA 1
ATOM 928 C C . LEU A 1 120 ? -6.185 -4.672 6.239 1.00 94.56 120 LEU A C 1
ATOM 930 O O . LEU A 1 120 ? -7.355 -4.773 6.589 1.00 94.56 120 LEU A O 1
ATOM 934 N N . SER A 1 121 ? -5.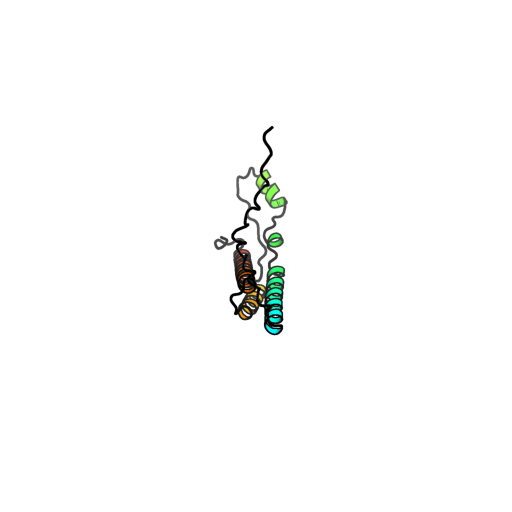464 -5.730 5.863 1.00 92.94 121 SER A N 1
ATOM 935 C CA . SER A 1 121 ? -5.990 -7.106 5.899 1.00 92.94 121 SER A CA 1
ATOM 936 C C . SER A 1 121 ? -6.226 -7.614 7.322 1.00 92.94 121 SER A C 1
ATOM 938 O O . SER A 1 121 ? -7.062 -8.485 7.540 1.00 92.94 121 SER A O 1
ATOM 940 N N . ALA A 1 122 ? -5.458 -7.108 8.287 1.00 93.38 122 ALA A N 1
ATOM 941 C CA . ALA A 1 122 ? -5.519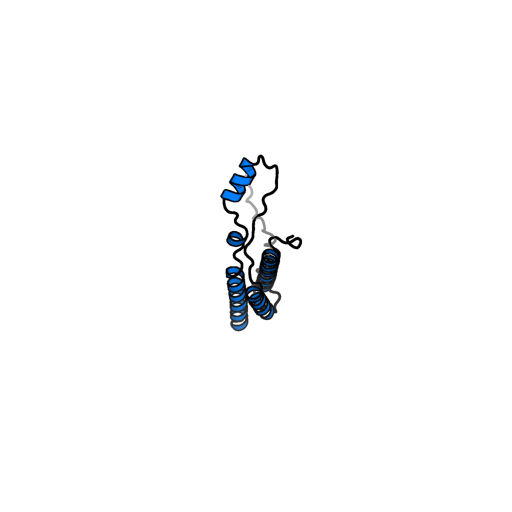 -7.533 9.680 1.00 93.38 122 ALA A CA 1
ATOM 942 C C . ALA A 1 122 ? -6.434 -6.649 10.543 1.00 93.38 122 ALA A C 1
ATOM 944 O O . ALA A 1 122 ? -6.593 -6.928 11.735 1.00 93.38 122 ALA A O 1
ATOM 945 N N . VAL A 1 123 ? -7.025 -5.588 9.982 1.00 93.12 123 VAL A N 1
ATOM 946 C CA . VAL A 1 123 ? -7.821 -4.609 10.733 1.00 93.12 123 VAL A CA 1
ATOM 947 C C . VAL A 1 123 ? -8.982 -5.274 11.483 1.00 93.12 123 VAL A C 1
ATOM 949 O O . VAL A 1 123 ? -9.693 -6.124 10.951 1.00 93.12 123 VAL A O 1
ATOM 952 N N . GLY A 1 124 ? -9.161 -4.908 12.756 1.00 88.81 124 GLY A N 1
ATOM 953 C CA . GLY A 1 124 ? -10.176 -5.510 13.629 1.00 88.81 124 GLY A CA 1
ATOM 954 C C . GLY A 1 124 ? -9.843 -6.923 14.129 1.00 88.81 124 GLY A C 1
ATOM 955 O O . GLY A 1 124 ? -10.656 -7.525 14.827 1.00 88.81 124 GLY A O 1
ATOM 956 N N . THR A 1 125 ? -8.658 -7.457 13.817 1.00 90.38 125 THR A N 1
ATOM 957 C CA . THR A 1 125 ? -8.184 -8.759 14.310 1.00 90.38 125 THR A CA 1
ATOM 958 C C . THR A 1 125 ? -7.036 -8.595 15.309 1.00 90.38 125 THR A C 1
ATOM 960 O O . THR A 1 125 ? -6.399 -7.547 15.389 1.00 90.38 125 THR A O 1
ATOM 963 N N . LYS A 1 126 ? -6.703 -9.671 16.035 1.00 88.75 126 LYS A N 1
ATOM 964 C CA . LYS A 1 126 ? -5.515 -9.715 16.911 1.00 88.75 126 LYS A CA 1
ATOM 965 C C . LYS A 1 126 ? -4.186 -9.585 16.150 1.00 88.75 126 LYS A C 1
ATOM 967 O O . LYS A 1 126 ? -3.157 -9.397 16.783 1.00 88.75 126 LYS A O 1
ATOM 972 N N . GLY A 1 127 ? -4.202 -9.733 14.824 1.00 86.62 127 GLY A N 1
ATOM 973 C CA . GLY A 1 127 ? -3.021 -9.617 13.972 1.00 86.62 127 GLY A CA 1
ATOM 974 C C . GLY A 1 127 ? -2.648 -8.180 13.608 1.00 86.62 127 GLY A C 1
ATOM 975 O O . GLY A 1 127 ? -1.636 -7.990 12.947 1.00 86.62 127 GLY A O 1
ATOM 976 N N . PHE A 1 128 ? -3.429 -7.176 14.008 1.00 86.44 128 PHE A N 1
ATOM 977 C CA . PHE A 1 128 ? -3.142 -5.768 13.735 1.00 86.44 128 PHE A CA 1
ATOM 978 C C . PHE A 1 128 ? -2.044 -5.237 14.678 1.00 86.44 128 PHE A C 1
ATOM 980 O O . PHE A 1 128 ? -2.298 -5.089 15.874 1.00 86.44 128 PHE A O 1
ATOM 987 N N . HIS A 1 129 ? -0.837 -4.981 14.155 1.00 71.31 129 HIS A N 1
ATOM 988 C CA . HIS A 1 129 ? 0.323 -4.444 14.884 1.00 71.31 129 HIS A CA 1
ATOM 989 C C . HIS A 1 129 ? 1.222 -3.586 13.988 1.00 71.31 129 HIS A C 1
ATOM 991 O O . HIS A 1 129 ? 1.146 -3.752 12.749 1.00 71.31 129 HIS A O 1
#

Sequence (129 aa):
MHVRSPAQPRRFIGGRKISRRTMAAFSAAELNRLKKAAGLLLDAEERLPVLRTLTWDRAIGDAFLKSGGERAPAPAYPQIDPVPPRERIAAARALIDGSSPVHDWLRRFAETTETTASLLSAVGTKGFH

pLDDT: mean 85.27, std 18.61, range [39.34, 98.75]

Secondary structure (DSSP, 8-state):
--PPPPPPP--------------PPPPHHHHHHHHHHHHHHHHHHHT--HHHHHPPPHHHHHHHHHTTT-S---PPPPP---HHHHHHHHHHHTT--S-SHHHHHHHHHHHHHHHHHHHHHTTTSTT--